Protein AF-A0A7X9HI06-F1 (afdb_monomer)

Nearest PDB structures (foldseek):
  5xjl-assembly1_2  TM=2.102E-01  e=7.308E+00  Homo sapiens

Solvent-accessible surface area (backbone atoms only — not comparable to full-atom values): 8426 Å² total; per-residue (Å²): 136,56,72,66,42,50,54,53,11,58,72,42,32,64,59,6,48,62,51,50,56,75,47,57,60,83,94,69,34,88,82,66,51,72,69,48,65,73,42,43,83,64,28,30,48,60,46,99,87,66,49,68,38,74,58,34,26,56,42,22,35,50,49,38,59,61,43,32,81,79,33,83,86,42,37,71,66,22,38,48,38,13,17,16,27,79,40,46,92,44,73,71,18,44,51,43,32,52,51,52,61,66,66,44,71,68,56,57,60,54,66,68,70,49,74,89,68,91,48,70,95,54,38,84,63,71,66,73,87,77,64,75,68,79,77,59,79,69,94,78,79,82,126

pLDDT: mean 87.86, std 14.73, range [45.25, 98.62]

Sequence (143 aa):
MTREEIYLAALLHDIGKFWQRADDAYDKSKNLSKNTLNIIDYIAPKTQKGYPTHQHVIWTYELLDRLSKKNEFINKNVIELASYHHRPISKDGAIIQMADWWARGLESIYEETEEKNDYGTERYKKIPLGNVFSLIQPENSAV

Radius of gyration: 17.49 Å; Cα contacts (8 Å, |Δi|>4): 138; chains: 1; bounding box: 39×33×56 Å

Foldseek 3Di:
DDPLLLVLLLVLLQVLLVVCLVADDPVPGPLADPVLVVCQPPQFDADPVGHGDPCSLSSSLRVLVVCVVPDVSSDPSSSLLSSNLVPHPDPSSVVSVVVVVVVCPVVVVVVVPDDPDPCDPSVSNPDDDDDPCVPDDDPPPDD

Secondary structure (DSSP, 8-state):
--HHHHHHHHHHTTTHHHHHHHS--TTT-SSS-HHHHHHHHHHS-B-TTSPBSSTHHHHHHHHHHHHHTT-TTS-HHHHHHHHTTTS-SSHHHHHHHHHHHHHGGGHHHHHHHS-----GGGHHHH-PPP-GGGG---TT---

Mean predicted aligned error: 6.26 Å

Structure (mmCIF, N/CA/C/O backbone):
data_AF-A0A7X9HI06-F1
#
_entry.id   AF-A0A7X9HI06-F1
#
loop_
_atom_site.group_PDB
_atom_site.id
_atom_site.type_symbol
_atom_site.label_atom_id
_atom_site.label_alt_id
_atom_site.label_comp_id
_atom_site.label_asym_id
_atom_site.label_entity_id
_atom_site.label_seq_id
_atom_site.pdbx_PDB_ins_code
_atom_site.Cartn_x
_atom_site.Cartn_y
_atom_site.Cartn_z
_atom_site.occupancy
_atom_site.B_iso_or_equiv
_atom_site.auth_seq_id
_atom_site.auth_comp_id
_atom_site.auth_asym_id
_atom_site.auth_atom_id
_atom_site.pdbx_PDB_model_num
ATOM 1 N N . MET A 1 1 ? -13.791 -10.952 8.074 1.00 85.62 1 MET A N 1
ATOM 2 C CA . MET A 1 1 ? -13.444 -10.438 6.745 1.00 85.62 1 MET A CA 1
ATOM 3 C C . MET A 1 1 ? -14.413 -11.049 5.749 1.00 85.62 1 MET A C 1
ATOM 5 O O . MET A 1 1 ? -14.688 -12.241 5.868 1.00 85.62 1 MET A O 1
ATOM 9 N N . THR A 1 2 ? -15.013 -10.255 4.870 1.00 96.19 2 THR A N 1
ATOM 10 C CA . THR A 1 2 ? -15.938 -10.733 3.835 1.00 96.19 2 THR A CA 1
ATOM 11 C C . THR A 1 2 ? -15.211 -10.907 2.507 1.00 96.19 2 THR A C 1
ATOM 13 O O . THR A 1 2 ? -14.111 -10.398 2.296 1.00 96.19 2 THR A O 1
ATOM 16 N N . ARG A 1 3 ? -15.839 -11.625 1.579 1.00 97.19 3 ARG A N 1
ATOM 17 C CA . ARG A 1 3 ? -15.298 -11.816 0.233 1.00 97.19 3 ARG A CA 1
ATOM 18 C C . ARG A 1 3 ? -15.225 -10.492 -0.534 1.00 97.19 3 ARG A C 1
ATOM 20 O O . ARG A 1 3 ? -14.269 -10.252 -1.260 1.00 97.19 3 ARG A O 1
ATOM 27 N N . GLU A 1 4 ? -16.208 -9.623 -0.334 1.00 98.00 4 GLU A N 1
ATOM 28 C CA . GLU A 1 4 ? -16.293 -8.297 -0.941 1.00 98.00 4 GLU A CA 1
ATOM 29 C C . GLU A 1 4 ? -15.163 -7.378 -0.445 1.00 98.00 4 GLU A C 1
ATOM 31 O O . GLU A 1 4 ? -14.585 -6.642 -1.243 1.00 98.00 4 GLU A O 1
ATOM 36 N N . GLU A 1 5 ? -14.778 -7.476 0.834 1.00 98.25 5 GLU A N 1
ATOM 37 C CA . GLU A 1 5 ? -13.605 -6.771 1.373 1.00 98.25 5 GLU A CA 1
ATOM 38 C C . GLU A 1 5 ? -12.307 -7.247 0.711 1.00 98.25 5 GLU A C 1
ATOM 40 O O . GLU A 1 5 ? -11.468 -6.421 0.355 1.00 98.25 5 GLU A O 1
ATOM 45 N N . ILE A 1 6 ? -12.156 -8.560 0.492 1.00 98.19 6 ILE A N 1
ATOM 46 C CA . ILE A 1 6 ? -10.988 -9.129 -0.200 1.00 98.19 6 ILE A CA 1
ATOM 47 C C . ILE A 1 6 ? -10.920 -8.622 -1.641 1.00 98.19 6 ILE A C 1
ATOM 49 O O . ILE A 1 6 ? -9.856 -8.202 -2.087 1.00 98.19 6 ILE A O 1
ATOM 53 N N . TYR A 1 7 ? -12.042 -8.615 -2.364 1.00 98.25 7 TYR A N 1
ATOM 54 C CA . TYR A 1 7 ? -12.092 -8.128 -3.745 1.00 98.25 7 TYR A CA 1
ATOM 55 C C . TYR A 1 7 ? -11.728 -6.653 -3.849 1.00 98.25 7 TYR A C 1
ATOM 57 O O . TYR A 1 7 ? -10.923 -6.271 -4.699 1.00 98.25 7 TYR A O 1
ATOM 65 N N . LEU A 1 8 ? -12.293 -5.830 -2.968 1.00 98.56 8 LEU A N 1
ATOM 66 C CA . LEU A 1 8 ? -12.019 -4.403 -2.964 1.00 98.56 8 LEU A CA 1
ATOM 67 C C . LEU A 1 8 ? -10.564 -4.115 -2.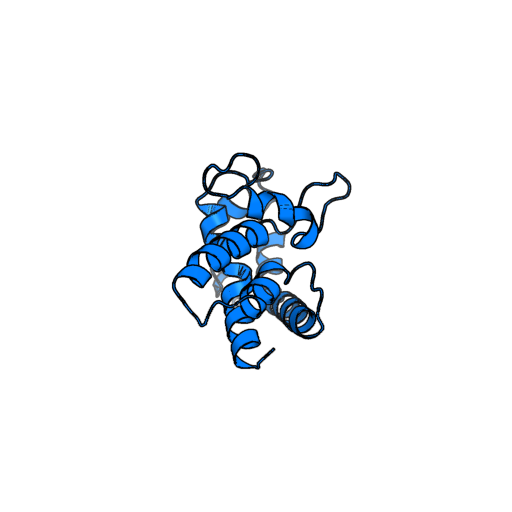583 1.00 98.56 8 LEU A C 1
ATOM 69 O O . LEU A 1 8 ? -9.911 -3.303 -3.233 1.00 98.56 8 LEU A O 1
ATOM 73 N N . ALA A 1 9 ? -10.029 -4.808 -1.578 1.00 98.44 9 ALA A N 1
ATOM 74 C CA . ALA A 1 9 ? -8.636 -4.654 -1.186 1.00 98.44 9 ALA A CA 1
ATOM 75 C C . ALA A 1 9 ? -7.667 -5.131 -2.275 1.00 98.44 9 ALA A C 1
ATOM 77 O O . ALA A 1 9 ? -6.695 -4.439 -2.562 1.00 98.44 9 ALA A O 1
ATOM 78 N N . ALA A 1 10 ? -7.950 -6.265 -2.922 1.00 98.19 10 ALA A N 1
ATOM 79 C CA . ALA A 1 10 ? -7.152 -6.771 -4.034 1.00 98.19 10 ALA 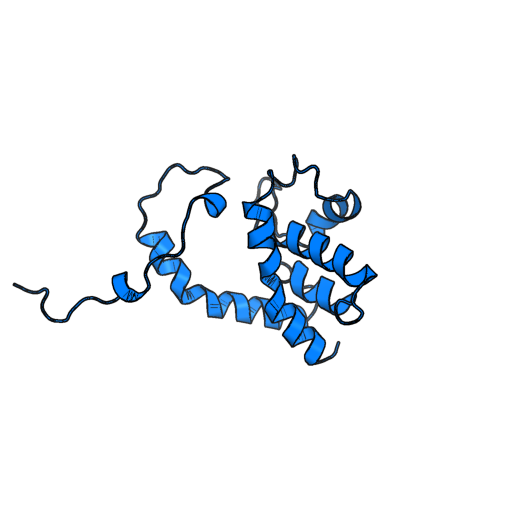A CA 1
ATOM 80 C C . ALA A 1 10 ? -7.160 -5.804 -5.224 1.00 98.19 10 ALA A C 1
ATOM 82 O O . ALA A 1 10 ? -6.126 -5.596 -5.848 1.00 98.19 10 ALA A O 1
ATOM 83 N N . LEU A 1 11 ? -8.288 -5.152 -5.514 1.00 98.44 11 LEU A N 1
ATOM 84 C CA . LEU A 1 11 ? -8.351 -4.113 -6.544 1.00 98.44 11 LEU A CA 1
ATOM 85 C C . LEU A 1 11 ? -7.515 -2.874 -6.174 1.00 98.44 11 LEU A C 1
ATOM 87 O O . LEU A 1 11 ? -6.919 -2.247 -7.046 1.00 98.44 11 LEU A O 1
ATOM 91 N N . LEU A 1 12 ? -7.479 -2.511 -4.890 1.00 98.50 12 LEU A N 1
ATOM 92 C CA . LEU A 1 12 ? -6.875 -1.268 -4.403 1.00 98.50 12 LEU A CA 1
ATOM 93 C C . LEU A 1 12 ? -5.442 -1.416 -3.870 1.00 98.50 12 LEU A C 1
ATOM 95 O O . LEU A 1 12 ? -4.845 -0.400 -3.527 1.00 98.50 12 LEU A O 1
ATOM 99 N N . HIS A 1 13 ? -4.874 -2.623 -3.799 1.00 98.12 13 HIS A N 1
ATOM 100 C CA . HIS A 1 13 ? -3.580 -2.879 -3.142 1.00 98.12 13 HIS A CA 1
ATOM 101 C C . HIS A 1 13 ? -2.434 -1.988 -3.660 1.00 98.12 13 HIS A C 1
ATOM 103 O O . HIS A 1 13 ? -1.597 -1.529 -2.884 1.00 98.12 13 HIS A O 1
ATOM 109 N N . ASP A 1 14 ? -2.448 -1.680 -4.958 1.00 97.69 14 ASP A N 1
ATOM 110 C CA . ASP A 1 14 ? -1.420 -0.905 -5.654 1.00 97.69 14 ASP A CA 1
ATOM 111 C C . ASP A 1 14 ? -1.824 0.547 -5.964 1.00 97.69 14 ASP A C 1
ATOM 113 O O . ASP A 1 14 ? -1.071 1.283 -6.609 1.00 97.69 14 ASP A O 1
ATOM 117 N N . ILE A 1 15 ? -2.986 1.012 -5.485 1.00 98.31 15 ILE A N 1
ATOM 118 C CA . ILE A 1 15 ? -3.503 2.358 -5.797 1.00 98.31 15 ILE A CA 1
ATOM 119 C C . ILE A 1 15 ? -2.540 3.477 -5.370 1.00 98.31 15 ILE A C 1
ATOM 121 O O . ILE A 1 15 ? -2.482 4.541 -5.990 1.00 98.31 15 ILE A O 1
ATOM 125 N N . GLY A 1 16 ? -1.724 3.236 -4.340 1.00 97.88 16 GLY A N 1
ATOM 126 C CA . GLY A 1 16 ? -0.709 4.176 -3.881 1.00 97.88 16 GLY A CA 1
ATOM 127 C C . GLY A 1 16 ? 0.404 4.445 -4.894 1.00 97.88 16 GLY A C 1
ATOM 128 O O . GLY A 1 16 ? 1.055 5.480 -4.773 1.00 97.88 16 GLY A O 1
ATOM 129 N N . LYS A 1 17 ? 0.605 3.599 -5.921 1.00 95.56 17 LYS A N 1
ATOM 130 C CA . LYS A 1 17 ? 1.606 3.834 -6.982 1.00 95.56 17 LYS A CA 1
ATOM 131 C C . LYS A 1 17 ? 1.358 5.162 -7.707 1.00 95.56 17 LYS A C 1
ATOM 133 O O . LYS A 1 17 ? 2.309 5.870 -8.031 1.00 95.56 17 LYS A O 1
ATOM 138 N N . PHE A 1 18 ? 0.093 5.537 -7.921 1.00 96.19 18 PHE A N 1
ATOM 139 C CA . PHE A 1 18 ? -0.266 6.808 -8.562 1.00 96.19 18 PHE A CA 1
ATOM 140 C C . PHE A 1 18 ? 0.143 8.008 -7.709 1.00 96.19 18 PHE A C 1
ATOM 142 O O . PHE A 1 18 ? 0.774 8.941 -8.203 1.00 96.19 18 PHE A O 1
ATOM 149 N N . TRP A 1 19 ? -0.182 7.971 -6.416 1.00 97.12 19 TRP A N 1
ATOM 150 C CA . TRP A 1 19 ? 0.137 9.068 -5.510 1.00 97.12 19 TRP A CA 1
ATOM 151 C C . TRP A 1 19 ? 1.642 9.150 -5.243 1.00 97.12 19 TRP A C 1
ATOM 153 O O . TRP A 1 19 ? 2.209 10.231 -5.339 1.00 97.12 19 TRP A O 1
ATOM 163 N N . GLN A 1 20 ? 2.317 8.017 -5.047 1.00 95.44 20 GLN A N 1
ATOM 164 C CA . GLN A 1 20 ? 3.773 7.962 -4.922 1.00 95.44 20 GLN A CA 1
ATOM 165 C C . GLN A 1 20 ? 4.476 8.646 -6.108 1.00 95.44 20 GLN A C 1
ATOM 167 O O . GLN A 1 20 ? 5.453 9.369 -5.925 1.00 95.44 20 GLN A O 1
ATOM 172 N N . ARG A 1 21 ? 3.988 8.435 -7.339 1.00 94.06 21 ARG A N 1
ATOM 173 C CA . ARG A 1 21 ? 4.551 9.081 -8.536 1.00 94.06 21 ARG A CA 1
ATOM 174 C C . ARG A 1 21 ? 4.344 10.598 -8.552 1.00 94.06 21 ARG A C 1
ATOM 176 O O . ARG A 1 21 ? 5.194 11.301 -9.090 1.00 94.06 21 ARG A O 1
ATOM 183 N N . ALA A 1 22 ? 3.248 11.084 -7.974 1.00 94.69 22 ALA A N 1
ATOM 184 C CA . ALA A 1 22 ? 2.875 12.498 -7.943 1.00 94.69 22 ALA A CA 1
ATOM 185 C C . ALA A 1 22 ? 3.403 13.269 -6.717 1.00 94.69 22 ALA A C 1
ATOM 187 O O . ALA A 1 22 ? 3.250 14.488 -6.661 1.00 94.69 22 ALA A O 1
ATOM 188 N N . ASP A 1 23 ? 3.983 12.580 -5.736 1.00 95.06 23 ASP A N 1
ATOM 189 C CA . ASP A 1 23 ? 4.422 13.152 -4.462 1.00 95.06 23 ASP A CA 1
ATOM 190 C C . ASP A 1 23 ? 5.951 13.140 -4.321 1.00 95.06 23 ASP A C 1
ATOM 192 O O . ASP A 1 23 ? 6.673 12.500 -5.092 1.00 95.06 23 ASP A O 1
ATOM 196 N N . ASP A 1 24 ? 6.461 13.841 -3.312 1.00 94.06 24 ASP A N 1
ATOM 197 C CA . ASP A 1 24 ? 7.859 13.722 -2.896 1.00 94.06 24 ASP A CA 1
ATOM 198 C C . ASP A 1 24 ? 8.131 12.354 -2.243 1.00 94.06 24 ASP A C 1
ATOM 200 O O . ASP A 1 24 ? 7.213 11.598 -1.923 1.00 94.06 24 ASP A O 1
ATOM 204 N N . ALA A 1 25 ? 9.409 12.023 -2.023 1.00 91.69 25 ALA A N 1
ATOM 205 C CA . ALA A 1 25 ? 9.786 10.845 -1.238 1.00 91.69 25 ALA A CA 1
ATOM 206 C C . ALA A 1 25 ? 9.090 10.853 0.140 1.00 91.69 25 ALA A C 1
ATOM 208 O O . ALA A 1 25 ? 8.846 11.919 0.705 1.00 91.69 25 ALA A O 1
ATOM 209 N N . TYR A 1 26 ? 8.771 9.675 0.690 1.00 92.81 26 TYR A N 1
ATOM 210 C CA . TYR A 1 26 ? 7.904 9.560 1.876 1.00 92.81 26 TYR A CA 1
ATOM 211 C C . TYR A 1 26 ? 8.405 10.365 3.091 1.00 92.81 26 TYR A C 1
ATOM 213 O O . TYR A 1 26 ? 7.605 10.858 3.879 1.00 92.81 26 TYR A O 1
ATOM 221 N N . ASP A 1 27 ? 9.723 10.510 3.237 1.00 92.06 27 ASP A N 1
ATOM 222 C CA . ASP A 1 27 ? 10.400 11.237 4.314 1.00 92.06 27 ASP A CA 1
ATOM 223 C C . ASP A 1 27 ? 10.369 12.764 4.134 1.00 92.06 27 ASP A C 1
ATOM 225 O O . ASP A 1 27 ? 10.606 13.513 5.082 1.00 92.06 27 ASP A O 1
ATOM 229 N N . LYS A 1 28 ? 10.062 13.229 2.921 1.00 94.06 28 LYS A N 1
ATOM 230 C CA . LYS A 1 28 ? 9.957 14.645 2.541 1.00 94.06 28 LYS A CA 1
ATOM 231 C C . LYS A 1 28 ? 8.530 15.066 2.203 1.00 94.06 28 LYS A C 1
ATOM 233 O O . LYS A 1 28 ? 8.264 16.264 2.099 1.00 94.06 28 LYS A O 1
ATOM 238 N N . SER A 1 29 ? 7.625 14.105 2.035 1.00 95.31 29 SER A N 1
ATOM 239 C CA . SER A 1 29 ? 6.232 14.360 1.697 1.00 95.31 29 SER A CA 1
ATOM 240 C C . SER A 1 29 ? 5.563 15.233 2.755 1.00 95.31 29 SER A C 1
ATOM 242 O O . SER A 1 29 ? 5.563 14.936 3.950 1.00 95.31 29 SER A O 1
ATOM 244 N N . LYS A 1 30 ? 4.924 16.307 2.289 1.00 96.19 30 LYS A N 1
ATOM 245 C CA . LYS A 1 30 ? 4.032 17.151 3.102 1.00 96.19 30 LYS A CA 1
ATOM 246 C C . LYS A 1 30 ? 2.598 16.621 3.123 1.00 96.19 30 LYS A C 1
ATOM 248 O O . LYS A 1 30 ? 1.749 17.165 3.825 1.00 96.19 30 LYS A O 1
ATOM 253 N N . ASN A 1 31 ? 2.329 15.595 2.321 1.00 96.56 31 ASN A N 1
ATOM 254 C CA . ASN A 1 31 ? 1.003 15.052 2.088 1.00 96.56 31 ASN A CA 1
ATOM 255 C C . ASN A 1 31 ? 0.704 13.829 2.962 1.00 96.56 31 ASN A C 1
ATOM 257 O O . ASN A 1 31 ? -0.468 13.490 3.103 1.00 96.56 31 ASN A O 1
ATOM 261 N N . LEU A 1 32 ? 1.714 13.190 3.558 1.00 97.75 32 LEU A N 1
ATOM 262 C CA . LEU A 1 32 ? 1.548 12.051 4.462 1.00 97.75 32 LEU A CA 1
ATOM 263 C C . LEU A 1 32 ? 1.312 12.506 5.907 1.00 97.75 32 LEU A C 1
ATOM 265 O O . LEU A 1 32 ? 1.991 13.392 6.428 1.00 97.75 32 LEU A O 1
ATOM 269 N N . SER A 1 33 ? 0.343 11.886 6.580 1.00 97.62 33 SER A N 1
ATOM 270 C CA . SER A 1 33 ? 0.062 12.173 7.985 1.00 97.62 33 SER A CA 1
ATOM 271 C C . SER A 1 33 ? 1.095 11.527 8.914 1.00 97.62 33 SER A C 1
ATOM 273 O O . SER A 1 33 ? 1.695 10.498 8.600 1.00 97.62 33 SER A O 1
ATOM 275 N N . LYS A 1 34 ? 1.246 12.079 10.128 1.00 96.50 34 LYS A N 1
ATOM 276 C CA . LYS A 1 34 ? 2.089 11.471 11.177 1.00 96.50 34 LYS A CA 1
ATOM 277 C C . LYS A 1 34 ? 1.679 10.030 11.490 1.00 96.50 34 LYS A C 1
ATOM 279 O O . LYS A 1 34 ? 2.539 9.199 11.754 1.00 96.50 34 LYS A O 1
ATOM 284 N N . ASN A 1 35 ? 0.379 9.736 11.441 1.00 95.19 35 ASN A N 1
ATOM 285 C CA . ASN A 1 35 ? -0.134 8.390 11.683 1.00 95.19 35 ASN A CA 1
ATOM 286 C C . ASN A 1 35 ? 0.396 7.407 10.639 1.00 95.19 35 ASN A C 1
ATOM 288 O O . ASN A 1 35 ? 0.891 6.349 11.010 1.00 95.19 35 ASN A O 1
ATOM 292 N N . THR A 1 36 ? 0.370 7.786 9.361 1.00 97.38 36 THR A N 1
ATOM 293 C CA . THR A 1 36 ? 0.927 6.967 8.281 1.00 97.38 36 THR A CA 1
ATOM 294 C C . THR A 1 36 ? 2.427 6.752 8.448 1.00 97.38 36 THR A C 1
ATOM 296 O O . THR A 1 36 ? 2.901 5.624 8.339 1.00 97.38 36 THR A O 1
ATOM 299 N N . LEU A 1 37 ? 3.182 7.802 8.788 1.00 96.56 37 LEU A N 1
ATOM 300 C CA . LEU A 1 37 ? 4.627 7.681 9.009 1.00 96.56 37 LEU A CA 1
ATOM 301 C C . LEU A 1 37 ? 4.967 6.723 10.164 1.00 96.56 37 LEU A C 1
ATOM 303 O O . LEU A 1 37 ? 5.928 5.962 10.070 1.00 96.56 37 LEU A O 1
ATOM 307 N N . ASN A 1 38 ? 4.153 6.705 11.221 1.00 96.50 38 ASN A N 1
ATOM 308 C CA . ASN A 1 38 ? 4.362 5.843 12.387 1.00 96.50 38 ASN A CA 1
ATOM 309 C C . ASN A 1 38 ? 4.127 4.350 12.111 1.00 96.50 38 ASN A C 1
ATOM 311 O O . ASN A 1 38 ? 4.560 3.518 12.908 1.00 96.50 38 ASN A O 1
ATOM 315 N N . ILE A 1 39 ? 3.437 3.998 11.021 1.00 95.94 39 ILE A N 1
ATOM 316 C CA . ILE A 1 39 ? 3.093 2.603 10.725 1.00 95.94 39 ILE A CA 1
ATOM 317 C C . ILE A 1 39 ? 3.913 1.973 9.592 1.00 95.94 39 ILE A C 1
ATOM 319 O O . ILE A 1 39 ? 3.741 0.785 9.326 1.00 95.94 39 ILE A O 1
ATOM 323 N N . ILE A 1 40 ? 4.804 2.732 8.938 1.00 96.38 40 ILE A N 1
ATOM 324 C CA . ILE A 1 40 ? 5.621 2.272 7.793 1.00 96.38 40 ILE A CA 1
ATOM 325 C C . ILE A 1 40 ? 6.285 0.924 8.097 1.00 96.38 40 ILE A C 1
ATOM 327 O O . ILE A 1 40 ? 6.244 0.002 7.284 1.00 96.38 40 ILE A O 1
ATOM 331 N N . ASP A 1 41 ? 6.825 0.786 9.306 1.00 94.69 41 ASP A N 1
ATOM 332 C CA . ASP A 1 41 ? 7.535 -0.402 9.780 1.00 94.69 41 ASP A CA 1
ATOM 333 C C . ASP A 1 41 ? 6.678 -1.668 9.861 1.00 94.69 41 ASP A C 1
ATOM 335 O O . ASP A 1 41 ? 7.226 -2.770 9.943 1.00 94.69 41 ASP A O 1
ATOM 339 N N . TYR A 1 42 ? 5.355 -1.525 9.843 1.00 95.12 42 TYR A N 1
ATOM 340 C CA . TYR A 1 42 ? 4.399 -2.626 9.883 1.00 95.12 42 TYR A CA 1
ATOM 341 C C . TYR A 1 42 ? 3.881 -2.995 8.493 1.00 95.12 42 TYR A C 1
ATOM 343 O O . TYR A 1 42 ? 3.599 -4.167 8.265 1.00 95.12 42 TYR A O 1
ATOM 351 N N . ILE A 1 43 ? 3.788 -2.028 7.575 1.00 96.19 43 ILE A N 1
ATOM 352 C CA . ILE A 1 43 ? 3.202 -2.222 6.237 1.00 96.19 43 ILE A CA 1
ATOM 353 C C . ILE A 1 43 ? 4.234 -2.520 5.150 1.00 96.19 43 ILE A C 1
ATOM 355 O O . ILE A 1 43 ? 3.928 -3.222 4.191 1.00 96.19 43 ILE A O 1
ATOM 359 N N . ALA A 1 44 ? 5.461 -2.016 5.295 1.00 95.00 44 ALA A N 1
ATOM 360 C CA . ALA A 1 44 ? 6.499 -2.124 4.279 1.00 95.00 44 ALA A CA 1
ATOM 361 C C . ALA A 1 44 ? 7.642 -3.046 4.747 1.00 95.00 44 ALA A C 1
ATOM 363 O O . ALA A 1 44 ? 8.182 -2.860 5.846 1.00 95.00 44 ALA A O 1
ATOM 364 N N . PRO A 1 45 ? 8.079 -4.024 3.931 1.00 93.88 45 PRO A N 1
ATOM 365 C CA . PRO A 1 45 ? 9.332 -4.734 4.170 1.00 93.88 45 PRO A CA 1
ATOM 366 C C . PRO A 1 45 ? 10.517 -3.770 4.085 1.00 93.88 45 PRO A C 1
ATOM 368 O O . PRO A 1 45 ? 10.470 -2.787 3.344 1.00 93.88 45 PRO A O 1
ATOM 371 N N . LYS A 1 46 ? 11.610 -4.056 4.794 1.00 92.56 46 LYS A N 1
ATOM 372 C CA . LYS A 1 46 ? 12.794 -3.189 4.832 1.00 92.56 46 LYS A CA 1
ATOM 373 C C . LYS A 1 46 ? 13.988 -3.812 4.124 1.00 92.56 46 LYS A C 1
ATOM 375 O O . LYS A 1 46 ? 14.201 -5.019 4.172 1.00 92.56 46 LYS A O 1
ATOM 380 N N . THR A 1 47 ? 14.807 -2.958 3.521 1.00 90.50 47 THR A N 1
ATOM 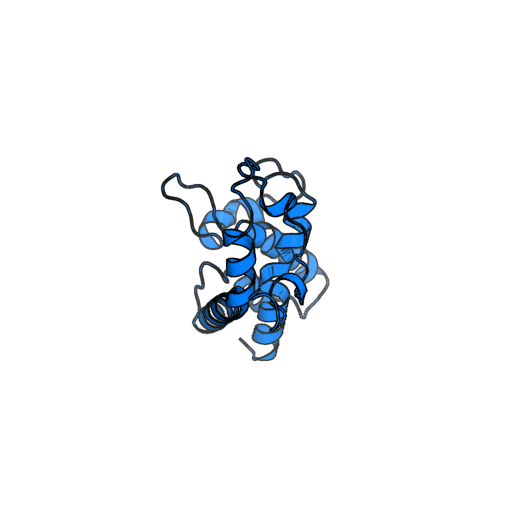381 C CA . THR A 1 47 ? 16.168 -3.308 3.097 1.00 90.50 47 THR A CA 1
ATOM 382 C C . THR A 1 47 ? 17.049 -3.616 4.312 1.00 90.50 47 THR A C 1
ATOM 384 O O . THR A 1 47 ? 16.728 -3.236 5.439 1.00 90.50 47 THR A O 1
ATOM 387 N N . GLN A 1 48 ? 18.226 -4.206 4.086 1.00 86.38 48 GLN A N 1
ATOM 388 C CA . GLN A 1 48 ? 19.230 -4.415 5.142 1.00 86.38 48 GLN A CA 1
ATOM 389 C C . GLN A 1 48 ? 19.676 -3.108 5.824 1.00 86.38 48 GLN A C 1
ATOM 391 O O . GLN A 1 48 ? 20.077 -3.121 6.981 1.00 86.38 48 GLN A O 1
ATOM 396 N N . LYS A 1 49 ? 19.574 -1.971 5.123 1.00 88.25 49 LYS A N 1
ATOM 397 C CA . LYS A 1 49 ? 19.884 -0.633 5.654 1.00 88.25 49 LYS A CA 1
ATOM 398 C C . LYS A 1 49 ? 18.701 0.017 6.388 1.00 88.25 49 LYS A C 1
ATOM 400 O O . LYS A 1 49 ? 18.795 1.170 6.786 1.00 88.25 49 LYS A O 1
ATOM 405 N N . GLY A 1 50 ? 17.579 -0.689 6.538 1.00 88.12 50 GLY A N 1
ATOM 406 C CA . GLY A 1 50 ? 16.397 -0.217 7.262 1.00 88.12 50 GLY A CA 1
ATOM 407 C C . GLY A 1 50 ? 15.416 0.631 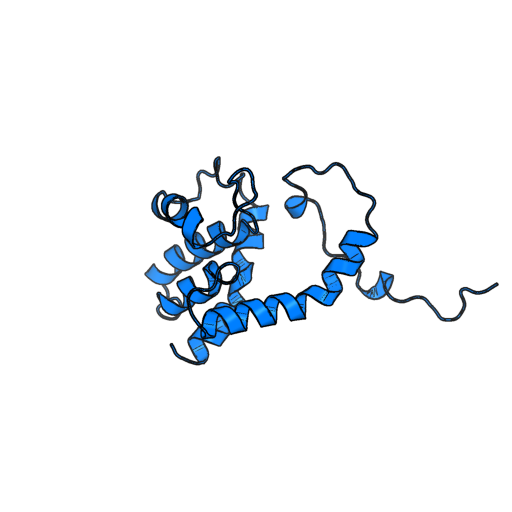6.447 1.00 88.12 50 GLY A C 1
ATOM 408 O O . GLY A 1 50 ? 14.362 0.983 6.971 1.00 88.12 50 GLY A O 1
ATOM 409 N N . TYR A 1 51 ? 15.707 0.930 5.177 1.00 88.69 51 TYR A N 1
ATOM 410 C CA . TYR A 1 51 ? 14.791 1.687 4.316 1.00 88.69 51 TYR A CA 1
ATOM 411 C C . TYR A 1 51 ? 13.596 0.839 3.872 1.00 88.69 51 TYR A C 1
ATOM 413 O O . TYR A 1 51 ? 13.813 -0.321 3.505 1.00 88.69 51 TYR A O 1
ATOM 421 N N . PRO A 1 52 ? 12.371 1.396 3.839 1.00 92.00 52 PRO A N 1
ATOM 422 C CA . PRO A 1 52 ? 11.202 0.686 3.343 1.00 92.00 52 PRO A CA 1
ATOM 423 C C . PRO A 1 52 ? 11.335 0.393 1.844 1.00 92.00 52 PRO A C 1
ATOM 425 O O . PRO A 1 52 ? 11.740 1.244 1.046 1.00 92.00 52 PRO A O 1
ATOM 428 N N . THR A 1 53 ? 10.975 -0.829 1.476 1.00 90.12 53 THR A N 1
ATOM 429 C CA . THR A 1 53 ? 10.772 -1.300 0.100 1.00 90.12 53 THR A CA 1
ATOM 430 C C . THR A 1 53 ? 9.282 -1.274 -0.225 1.00 90.12 53 THR A C 1
ATOM 432 O O . THR A 1 53 ? 8.468 -1.158 0.688 1.00 90.12 53 THR A O 1
ATOM 435 N N . HIS A 1 54 ? 8.922 -1.374 -1.510 1.00 92.31 54 HIS A N 1
ATOM 436 C CA . HIS A 1 54 ? 7.517 -1.367 -1.945 1.00 92.31 54 HIS A CA 1
ATOM 437 C C . HIS A 1 54 ? 6.734 -0.177 -1.367 1.00 92.31 54 HIS A C 1
ATOM 439 O O . HIS A 1 54 ? 5.643 -0.313 -0.824 1.00 92.31 54 HIS A O 1
ATOM 445 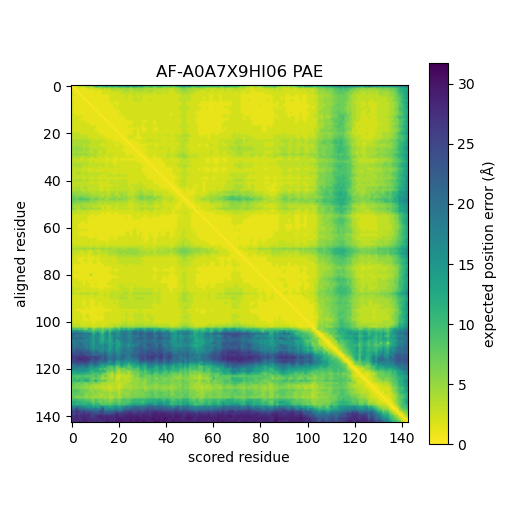N N . GLN A 1 55 ? 7.348 1.009 -1.420 1.00 94.75 55 GLN A N 1
ATOM 446 C CA . GLN A 1 55 ? 6.913 2.173 -0.646 1.00 94.75 55 GLN A CA 1
ATOM 447 C C . GLN A 1 55 ? 5.499 2.652 -1.001 1.00 94.75 55 GLN A C 1
ATOM 449 O O . GLN A 1 55 ? 4.882 3.330 -0.186 1.00 94.75 55 GLN A O 1
ATOM 454 N N . HIS A 1 56 ? 4.949 2.279 -2.163 1.00 96.38 56 HIS A N 1
ATOM 455 C CA . HIS A 1 56 ? 3.581 2.621 -2.570 1.00 96.38 56 HIS A CA 1
ATOM 456 C C . HIS A 1 56 ? 2.517 2.219 -1.538 1.00 96.38 56 HIS A C 1
ATOM 458 O O . HIS A 1 56 ? 1.462 2.851 -1.474 1.00 96.38 56 HIS A O 1
ATOM 464 N N . VAL A 1 57 ? 2.784 1.223 -0.687 1.00 98.12 57 VAL A N 1
ATOM 465 C CA . VAL A 1 57 ? 1.878 0.842 0.410 1.00 98.12 57 VAL A CA 1
ATOM 466 C C . VAL A 1 57 ? 1.637 1.970 1.414 1.00 98.12 57 VAL A C 1
ATOM 468 O O . VAL A 1 57 ? 0.555 2.057 1.988 1.00 98.12 57 VAL A O 1
ATOM 471 N N . ILE A 1 58 ? 2.608 2.873 1.582 1.00 98.06 58 ILE A N 1
ATOM 472 C CA . ILE A 1 58 ? 2.526 4.031 2.481 1.00 98.06 58 ILE A CA 1
ATOM 473 C C . ILE A 1 58 ? 1.424 4.981 1.998 1.00 98.06 58 ILE A C 1
ATOM 475 O O . ILE A 1 58 ? 0.537 5.363 2.761 1.00 98.06 58 ILE A O 1
ATOM 479 N N . TRP A 1 59 ? 1.432 5.306 0.703 1.00 98.50 59 TRP A N 1
ATOM 480 C CA . TRP A 1 59 ? 0.398 6.138 0.087 1.00 98.50 59 TRP A CA 1
ATOM 481 C C . TRP A 1 59 ? -0.939 5.406 -0.049 1.00 98.50 59 TRP A C 1
ATOM 483 O O . TRP A 1 59 ? -1.986 6.040 0.066 1.00 98.50 59 TRP A O 1
ATOM 493 N N . THR A 1 60 ? -0.922 4.084 -0.245 1.00 98.62 60 THR A N 1
ATOM 494 C CA . THR A 1 60 ? -2.142 3.259 -0.225 1.00 98.62 60 THR A CA 1
ATOM 495 C C . THR A 1 60 ? -2.840 3.386 1.125 1.00 98.62 60 THR A C 1
ATOM 497 O O . THR A 1 60 ? -4.025 3.708 1.170 1.00 98.62 60 THR A O 1
ATOM 500 N N . TYR A 1 61 ? -2.104 3.233 2.230 1.00 98.62 61 TYR A N 1
ATOM 501 C CA . TYR A 1 61 ? -2.664 3.402 3.568 1.00 98.62 61 TYR A CA 1
ATOM 502 C C . TYR A 1 61 ? -3.236 4.808 3.784 1.00 98.62 61 TYR A C 1
ATOM 504 O O . TYR A 1 61 ? -4.393 4.937 4.174 1.00 98.62 61 TYR A O 1
ATOM 512 N N . GLU A 1 62 ? -2.461 5.865 3.500 1.00 98.50 62 GLU A N 1
ATOM 513 C CA . GLU A 1 62 ? -2.921 7.248 3.698 1.00 98.50 62 GLU A CA 1
ATOM 514 C C . GLU A 1 62 ? -4.193 7.541 2.891 1.00 98.50 62 GLU A C 1
ATOM 516 O O . GLU A 1 62 ? -5.112 8.195 3.388 1.00 98.50 62 GLU A O 1
ATOM 521 N N . LEU A 1 63 ? -4.268 7.055 1.648 1.00 98.38 63 LEU A N 1
ATOM 522 C CA . LEU A 1 63 ? -5.428 7.280 0.790 1.00 98.38 63 LEU A CA 1
ATOM 523 C C . LEU A 1 63 ? -6.662 6.593 1.362 1.00 98.38 63 LEU A C 1
ATOM 525 O O . LEU A 1 63 ? -7.715 7.220 1.491 1.00 98.38 63 LEU A O 1
ATOM 529 N N . LEU A 1 64 ? -6.534 5.316 1.715 1.00 98.50 64 LEU A N 1
ATOM 530 C CA . LEU A 1 64 ? -7.657 4.536 2.212 1.00 98.50 64 LEU A CA 1
ATOM 531 C C . LEU A 1 64 ? -8.096 5.006 3.607 1.00 98.50 64 LEU A C 1
ATOM 533 O O . LEU A 1 64 ? -9.297 5.103 3.845 1.00 98.50 64 LEU A O 1
ATOM 537 N N . ASP A 1 65 ? -7.177 5.427 4.485 1.00 98.06 65 ASP A N 1
ATOM 538 C CA . ASP A 1 65 ? -7.527 6.066 5.764 1.00 98.06 65 ASP A CA 1
ATOM 539 C C . ASP A 1 65 ? -8.357 7.341 5.546 1.00 98.06 65 ASP A C 1
ATOM 541 O O . ASP A 1 65 ? -9.379 7.556 6.203 1.00 98.06 65 ASP A O 1
ATOM 545 N N . ARG A 1 66 ? -7.984 8.184 4.574 1.00 97.62 66 ARG A N 1
ATOM 546 C CA . ARG A 1 66 ? -8.760 9.387 4.229 1.00 97.62 66 ARG A CA 1
ATOM 547 C C . ARG A 1 66 ? -10.132 9.054 3.659 1.00 97.62 66 ARG A C 1
ATOM 549 O O . ARG A 1 66 ? -11.104 9.720 4.018 1.00 97.62 66 ARG A O 1
ATOM 556 N N . LEU A 1 67 ? -10.214 8.059 2.779 1.00 97.56 67 LEU A N 1
ATOM 557 C CA . LEU A 1 67 ? -11.469 7.645 2.154 1.00 97.56 67 LEU A CA 1
ATOM 558 C C . LEU A 1 67 ? -12.410 6.959 3.146 1.00 97.56 67 LEU A C 1
ATOM 560 O O . LEU A 1 67 ? -13.614 7.186 3.061 1.00 97.56 67 LEU A O 1
ATOM 564 N N . SER A 1 68 ? -11.887 6.223 4.129 1.00 97.69 68 SER A N 1
ATOM 565 C CA . SER A 1 68 ? -12.689 5.544 5.160 1.00 97.69 68 SER A CA 1
ATOM 566 C C . SER A 1 68 ? -13.598 6.488 5.947 1.00 97.69 68 SER A C 1
ATOM 568 O O . SER A 1 68 ? -14.700 6.129 6.347 1.00 97.69 68 SER A O 1
ATOM 570 N N . LYS A 1 69 ? -13.182 7.753 6.093 1.00 96.38 69 LYS A N 1
ATOM 571 C CA . LYS A 1 69 ? -13.948 8.811 6.774 1.00 96.38 69 LYS A CA 1
ATOM 572 C C . LYS A 1 69 ? -15.207 9.227 6.010 1.00 96.38 69 LYS A C 1
ATOM 574 O O . LYS A 1 69 ? -16.043 9.931 6.565 1.00 96.38 69 LYS A O 1
ATOM 579 N N . LYS A 1 70 ? -15.309 8.867 4.728 1.00 96.06 70 LYS A N 1
ATOM 580 C CA . LYS A 1 70 ? -16.388 9.280 3.817 1.00 96.06 70 LYS A CA 1
ATOM 581 C C . LYS A 1 70 ? -17.043 8.113 3.078 1.00 96.06 70 LYS A C 1
ATOM 583 O O . LYS A 1 70 ? -18.044 8.330 2.407 1.00 96.06 70 LYS A O 1
ATOM 588 N N . ASN A 1 71 ? -16.471 6.915 3.150 1.00 95.12 71 ASN A N 1
ATOM 589 C CA . ASN A 1 71 ? -16.911 5.755 2.395 1.00 95.12 71 ASN A CA 1
ATOM 590 C C . ASN A 1 71 ? -16.884 4.512 3.291 1.00 95.12 71 ASN A C 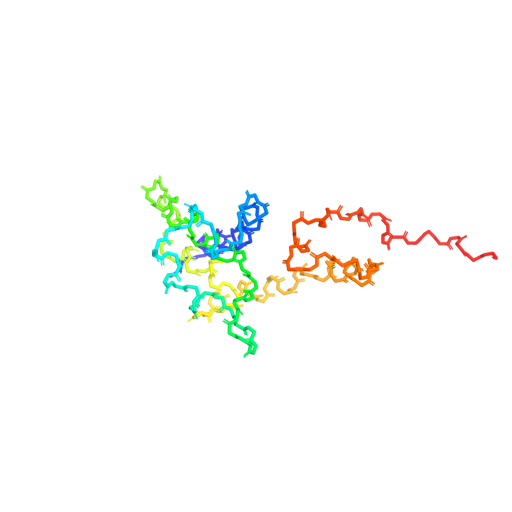1
ATOM 592 O O . ASN A 1 71 ? -15.814 4.027 3.652 1.00 95.12 71 ASN A O 1
ATOM 596 N N . GLU A 1 72 ? -18.068 3.991 3.606 1.00 94.69 72 GLU A N 1
ATOM 597 C CA . GLU A 1 72 ? -18.249 2.828 4.481 1.00 94.69 72 GLU A CA 1
ATOM 598 C C . GLU A 1 72 ? -17.678 1.523 3.906 1.00 94.69 72 GLU A C 1
ATOM 600 O O . GLU A 1 72 ? -17.325 0.622 4.667 1.00 94.69 72 GLU A O 1
ATOM 605 N N . PHE A 1 73 ? -17.520 1.428 2.579 1.00 95.88 73 PHE A N 1
ATOM 606 C CA . PHE A 1 73 ? -16.888 0.273 1.939 1.00 95.88 73 PHE A CA 1
ATOM 607 C C . PHE A 1 73 ? -15.383 0.215 2.221 1.00 95.88 73 PHE A C 1
ATOM 609 O O . PHE A 1 73 ? -14.792 -0.862 2.180 1.00 95.88 73 PHE A O 1
ATOM 616 N N . ILE A 1 74 ? -14.752 1.351 2.538 1.00 97.94 74 ILE A N 1
ATOM 617 C CA . ILE A 1 74 ? -13.342 1.414 2.931 1.00 97.94 74 ILE A CA 1
ATOM 618 C C . ILE A 1 74 ? -13.259 1.321 4.451 1.00 97.94 74 ILE A C 1
ATOM 620 O O . ILE A 1 74 ? -13.092 2.311 5.157 1.00 97.94 74 ILE A O 1
ATOM 624 N N . ASN A 1 75 ? -13.404 0.107 4.967 1.00 97.50 75 ASN A N 1
ATOM 625 C CA . ASN A 1 75 ? -13.270 -0.163 6.392 1.00 97.50 75 ASN A CA 1
ATOM 626 C C . ASN A 1 75 ? -11.845 -0.629 6.753 1.00 97.50 75 ASN A C 1
ATOM 628 O O . ASN A 1 75 ? -10.972 -0.775 5.894 1.00 97.50 75 ASN A O 1
ATOM 632 N N . LYS A 1 76 ? -11.609 -0.895 8.044 1.00 97.25 76 LYS A N 1
ATOM 633 C CA . LYS A 1 76 ? -10.303 -1.339 8.556 1.00 97.25 76 LYS A CA 1
ATOM 634 C C . LYS A 1 76 ? -9.766 -2.588 7.846 1.00 97.25 76 LYS A C 1
ATOM 636 O O . LYS A 1 76 ? -8.566 -2.656 7.605 1.00 97.25 76 LYS A O 1
ATOM 641 N N . ASN A 1 77 ? -10.626 -3.549 7.506 1.00 97.81 77 ASN A N 1
ATOM 642 C CA . ASN A 1 77 ? -10.204 -4.784 6.843 1.00 97.81 77 ASN A CA 1
ATOM 643 C C . ASN A 1 77 ? -9.673 -4.489 5.438 1.00 97.81 77 ASN A C 1
ATOM 645 O O . ASN A 1 77 ? -8.627 -5.007 5.064 1.00 97.81 77 ASN A O 1
ATOM 649 N N . VAL A 1 78 ? -10.360 -3.622 4.686 1.00 98.50 78 VAL A N 1
ATOM 650 C CA . VAL A 1 78 ? -9.931 -3.214 3.339 1.00 98.50 78 VAL A CA 1
ATOM 651 C C . VAL A 1 78 ? -8.608 -2.458 3.392 1.00 98.50 78 VAL A C 1
ATOM 653 O O . VAL A 1 78 ? -7.712 -2.756 2.606 1.00 98.50 78 VAL A O 1
ATOM 656 N N . ILE A 1 79 ? -8.465 -1.520 4.337 1.00 98.38 79 ILE A N 1
ATOM 657 C CA . ILE A 1 79 ? -7.212 -0.780 4.542 1.00 98.38 79 ILE A CA 1
ATOM 658 C C . ILE A 1 79 ? -6.073 -1.754 4.844 1.00 98.38 79 ILE A C 1
ATOM 660 O O . ILE A 1 79 ? -5.047 -1.706 4.175 1.00 98.38 79 ILE A O 1
ATOM 664 N N . GLU A 1 80 ? -6.265 -2.651 5.815 1.00 98.19 80 GLU A N 1
ATOM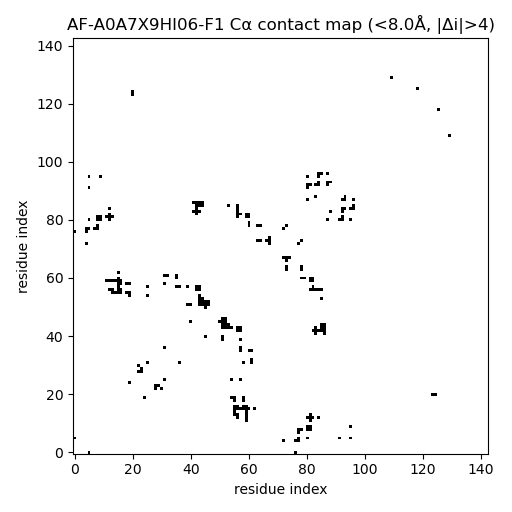 665 C CA . GLU A 1 80 ? -5.249 -3.617 6.235 1.00 98.19 80 GLU A CA 1
ATOM 666 C C . GLU A 1 80 ? -4.836 -4.528 5.076 1.00 98.19 80 GLU A C 1
ATOM 668 O O . GLU A 1 80 ? -3.662 -4.592 4.732 1.00 98.19 80 GLU A O 1
ATOM 673 N N . LEU A 1 81 ? -5.795 -5.179 4.419 1.00 98.31 81 LEU A N 1
ATOM 674 C CA . LEU A 1 81 ? -5.521 -6.073 3.299 1.00 98.31 81 LEU A CA 1
ATOM 675 C C . LEU A 1 81 ? -4.780 -5.379 2.149 1.00 98.31 81 LEU A C 1
ATOM 677 O O . LEU A 1 81 ? -3.836 -5.945 1.599 1.00 98.31 81 LEU A O 1
ATOM 681 N N . ALA A 1 82 ? -5.194 -4.162 1.792 1.00 98.38 82 ALA A N 1
ATOM 682 C CA . ALA A 1 82 ? -4.601 -3.425 0.686 1.00 98.38 82 ALA A CA 1
ATOM 683 C C . ALA A 1 82 ? -3.210 -2.887 1.040 1.00 98.38 82 ALA A C 1
ATOM 685 O O . ALA A 1 82 ? -2.284 -3.034 0.251 1.00 98.38 82 ALA A O 1
ATOM 686 N N . SER A 1 83 ? -3.015 -2.280 2.216 1.00 98.38 83 SER A N 1
ATOM 687 C CA . SER A 1 83 ? -1.728 -1.661 2.560 1.00 98.38 83 SER A CA 1
ATOM 688 C C . SER A 1 83 ? -0.698 -2.648 3.107 1.00 98.38 83 SER A C 1
ATOM 690 O O . SER A 1 83 ? 0.493 -2.382 3.020 1.00 98.38 83 SER A O 1
ATOM 692 N N . TYR A 1 84 ? -1.114 -3.784 3.668 1.00 98.12 84 TYR A N 1
ATOM 693 C CA . TYR A 1 84 ? -0.198 -4.813 4.170 1.00 98.12 84 TYR A CA 1
ATOM 694 C C . TYR A 1 84 ? 0.100 -5.895 3.129 1.00 98.12 84 TYR A C 1
ATOM 696 O O . TYR A 1 84 ? 0.709 -6.900 3.481 1.00 98.12 84 TYR A O 1
ATOM 704 N N . HIS A 1 85 ? -0.290 -5.743 1.858 1.00 96.75 85 HIS A N 1
ATOM 705 C CA . HIS A 1 85 ? -0.131 -6.836 0.894 1.00 96.75 85 HIS A CA 1
ATOM 706 C C . HIS A 1 85 ? 1.329 -7.274 0.700 1.00 96.75 85 HIS A C 1
ATOM 708 O O . HIS A 1 85 ? 1.520 -8.446 0.437 1.00 96.75 85 HIS A O 1
ATOM 714 N N . HIS A 1 86 ? 2.339 -6.411 0.916 1.00 96.56 86 HIS A N 1
ATOM 715 C CA . HIS A 1 86 ? 3.771 -6.792 0.920 1.00 96.56 86 HIS A CA 1
ATOM 716 C C . HIS A 1 86 ? 4.284 -7.376 2.248 1.00 96.56 86 HIS A C 1
ATOM 718 O O . HIS A 1 86 ? 5.413 -7.861 2.334 1.00 96.56 86 HIS A O 1
ATOM 724 N N . ARG A 1 87 ? 3.486 -7.297 3.316 1.00 96.69 87 ARG A N 1
ATOM 725 C CA . ARG A 1 87 ? 3.778 -7.849 4.646 1.00 96.69 87 ARG A CA 1
ATOM 726 C C . ARG A 1 87 ? 2.483 -8.343 5.309 1.00 96.69 87 ARG A C 1
ATOM 728 O O . ARG A 1 87 ? 2.048 -7.780 6.318 1.00 96.69 87 ARG A O 1
ATOM 735 N N . PRO A 1 88 ? 1.840 -9.376 4.741 1.00 96.75 88 PRO A N 1
ATOM 736 C CA . PRO A 1 88 ? 0.518 -9.787 5.180 1.00 96.75 88 PRO A CA 1
ATOM 737 C C . PRO A 1 88 ? 0.560 -10.325 6.613 1.00 96.75 88 PRO A C 1
ATOM 739 O O . PRO A 1 88 ? 1.430 -11.117 6.973 1.00 96.75 88 PRO A O 1
ATOM 742 N N . ILE A 1 89 ? -0.414 -9.914 7.425 1.00 96.12 89 ILE A N 1
ATOM 743 C CA . ILE A 1 89 ? -0.590 -10.385 8.811 1.00 96.12 89 ILE A CA 1
ATOM 744 C C . ILE A 1 89 ? -1.768 -11.359 8.964 1.00 96.12 89 ILE A C 1
ATOM 746 O O . ILE A 1 89 ? -2.044 -11.845 10.059 1.00 96.12 89 ILE A O 1
ATOM 750 N N . SER A 1 90 ? -2.454 -11.667 7.862 1.00 96.50 90 SER A N 1
ATOM 751 C CA . SER A 1 90 ? -3.599 -12.575 7.803 1.00 96.50 90 SER A CA 1
ATOM 752 C C . SER A 1 90 ? -3.496 -13.515 6.599 1.00 96.50 90 SER A C 1
ATOM 754 O O . SER A 1 90 ? -2.782 -13.240 5.631 1.00 96.50 90 SER A O 1
ATOM 756 N N . LYS A 1 91 ? -4.227 -14.637 6.648 1.00 97.25 91 LYS A N 1
ATOM 757 C CA . LYS A 1 91 ? -4.306 -15.585 5.522 1.00 97.25 91 LYS A CA 1
ATOM 758 C C . LYS A 1 91 ? -4.919 -14.935 4.282 1.00 97.25 91 LYS A C 1
ATOM 760 O O . LYS A 1 91 ? -4.416 -15.146 3.186 1.00 97.25 91 LYS A O 1
ATOM 765 N N . ASP A 1 92 ? -5.945 -14.111 4.467 1.00 97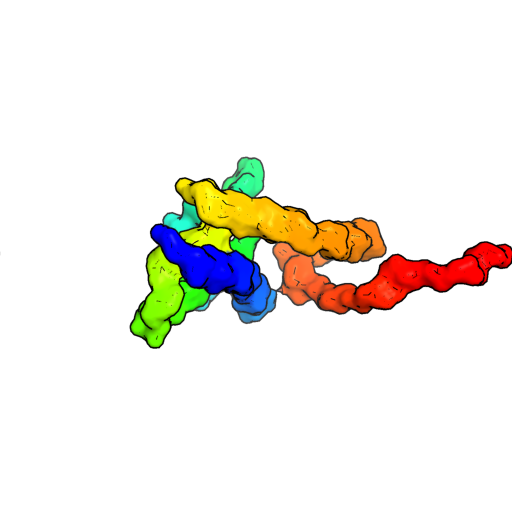.44 92 ASP A N 1
ATOM 766 C CA . ASP A 1 92 ? -6.601 -13.388 3.375 1.00 97.44 92 ASP A CA 1
ATOM 767 C C . ASP A 1 92 ? -5.649 -12.363 2.735 1.00 97.44 92 ASP A C 1
ATOM 769 O O . ASP A 1 92 ? -5.568 -12.269 1.513 1.00 97.44 92 ASP A O 1
ATOM 773 N N . GLY A 1 93 ? -4.833 -11.672 3.540 1.00 97.25 93 GLY A N 1
ATOM 774 C CA . GLY A 1 93 ? -3.768 -10.805 3.027 1.00 97.25 93 GLY A CA 1
ATOM 775 C C . GLY A 1 93 ? -2.706 -11.581 2.245 1.00 97.25 93 GLY A C 1
ATOM 776 O O . GLY A 1 93 ? -2.240 -11.118 1.207 1.00 97.25 93 GLY A O 1
ATOM 777 N N . ALA A 1 94 ? -2.358 -12.792 2.694 1.00 97.94 94 ALA A N 1
ATOM 778 C CA . ALA A 1 94 ? -1.419 -13.652 1.977 1.00 97.94 94 ALA A CA 1
ATOM 779 C C . ALA A 1 94 ? -1.964 -14.110 0.612 1.00 97.94 94 ALA A C 1
ATOM 781 O O . ALA A 1 94 ? -1.188 -14.267 -0.327 1.00 97.94 94 ALA A O 1
ATOM 782 N N . ILE A 1 95 ? -3.285 -14.270 0.465 1.00 97.50 95 ILE A N 1
ATOM 783 C CA . ILE A 1 95 ? -3.912 -14.537 -0.839 1.00 97.50 95 ILE A CA 1
ATOM 784 C C . ILE A 1 95 ? -3.683 -13.360 -1.791 1.00 97.50 95 ILE A C 1
ATOM 786 O O . ILE A 1 95 ? -3.286 -13.578 -2.934 1.00 97.50 95 ILE A O 1
ATOM 790 N N . ILE A 1 96 ? -3.880 -12.124 -1.321 1.00 98.06 96 ILE A N 1
ATOM 791 C CA . ILE A 1 96 ? -3.645 -10.920 -2.133 1.00 98.06 96 ILE A CA 1
ATOM 792 C C . ILE A 1 96 ? -2.168 -10.813 -2.527 1.00 98.06 96 ILE A C 1
ATOM 794 O O . ILE A 1 96 ? -1.875 -10.568 -3.693 1.00 98.06 96 ILE A O 1
ATOM 798 N N . GLN A 1 97 ? -1.239 -11.074 -1.600 1.00 97.25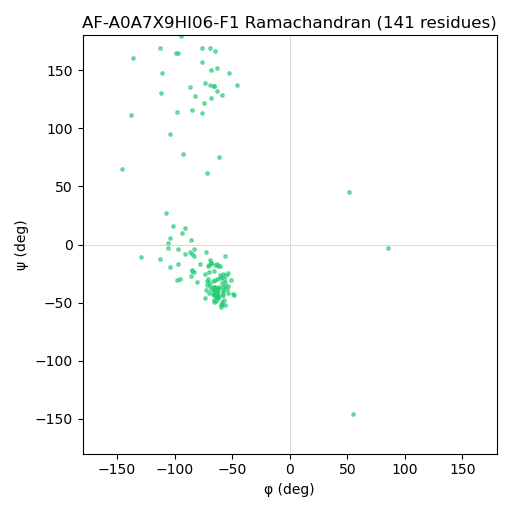 97 GLN A N 1
ATOM 799 C CA . GLN A 1 97 ? 0.197 -11.097 -1.901 1.00 97.25 97 GLN A CA 1
ATOM 800 C C . GLN A 1 97 ? 0.537 -12.101 -3.011 1.00 97.25 97 GLN A C 1
ATOM 802 O O . GLN A 1 97 ? 1.274 -11.769 -3.936 1.00 97.25 97 GLN A O 1
ATOM 807 N N . MET A 1 98 ? 0.023 -13.332 -2.920 1.00 97.00 98 MET A N 1
ATOM 808 C CA . MET A 1 98 ? 0.281 -14.357 -3.936 1.00 97.00 98 MET A CA 1
ATOM 809 C C . MET A 1 98 ? -0.317 -13.967 -5.289 1.00 97.00 98 MET A C 1
ATOM 811 O O . MET A 1 98 ? 0.322 -14.176 -6.317 1.00 97.00 98 MET A O 1
ATOM 815 N N . ALA A 1 99 ? -1.515 -13.375 -5.292 1.00 95.75 99 ALA A N 1
ATOM 816 C CA . ALA A 1 99 ? -2.151 -12.887 -6.509 1.00 95.75 99 ALA A CA 1
ATOM 817 C C . ALA A 1 99 ? -1.343 -11.758 -7.174 1.00 95.75 99 ALA A C 1
ATOM 819 O O . ALA A 1 99 ? -1.165 -11.799 -8.390 1.00 95.75 99 ALA A O 1
ATOM 820 N N . ASP A 1 100 ? -0.806 -10.811 -6.395 1.00 95.00 100 ASP A N 1
ATOM 821 C CA . ASP A 1 100 ? 0.133 -9.787 -6.883 1.00 95.00 100 ASP A CA 1
ATOM 822 C C . ASP A 1 100 ? 1.356 -10.443 -7.541 1.00 95.00 100 ASP A C 1
ATOM 824 O O . ASP A 1 100 ? 1.653 -10.193 -8.708 1.00 95.00 100 ASP A O 1
ATOM 828 N N . TRP A 1 101 ? 2.017 -11.379 -6.852 1.00 93.12 101 TRP A N 1
ATOM 829 C CA . TRP A 1 101 ? 3.186 -12.072 -7.405 1.00 93.12 101 TRP A CA 1
ATOM 830 C C . TRP A 1 101 ? 2.890 -12.807 -8.714 1.00 93.12 101 TRP A C 1
ATOM 832 O O . TRP A 1 101 ? 3.714 -12.779 -9.627 1.00 93.12 101 TRP A O 1
ATOM 842 N N . TRP A 1 102 ? 1.721 -13.436 -8.836 1.00 91.81 102 TRP A N 1
ATOM 843 C CA . TRP A 1 102 ? 1.320 -14.109 -10.072 1.00 91.81 102 TRP A CA 1
ATOM 844 C C . TRP A 1 102 ? 0.983 -13.138 -11.206 1.00 91.81 102 TRP A C 1
ATOM 846 O O . TRP A 1 102 ? 1.213 -13.467 -12.369 1.00 91.81 102 TRP A O 1
ATOM 856 N N . ALA A 1 103 ? 0.494 -11.936 -10.895 1.00 89.00 103 ALA A N 1
ATOM 857 C CA . ALA A 1 103 ? 0.200 -10.912 -11.895 1.00 89.00 103 ALA A CA 1
ATOM 858 C C . ALA A 1 103 ? 1.468 -10.257 -12.483 1.00 89.00 103 ALA A C 1
ATOM 860 O O . ALA A 1 103 ? 1.449 -9.790 -13.622 1.00 89.00 103 ALA A O 1
ATOM 861 N N . ARG A 1 104 ? 2.589 -10.260 -11.747 1.00 73.00 104 ARG A N 1
ATOM 862 C CA . ARG A 1 104 ? 3.840 -9.562 -12.111 1.00 73.00 104 ARG A CA 1
ATOM 863 C C . ARG A 1 104 ? 4.657 -10.185 -13.251 1.00 73.00 104 ARG A C 1
ATOM 865 O O . ARG A 1 104 ? 5.624 -9.570 -13.698 1.00 73.00 104 ARG A O 1
ATOM 872 N N . GLY A 1 105 ? 4.288 -11.364 -13.759 1.00 65.12 105 GLY A N 1
ATOM 873 C CA . GLY A 1 105 ? 5.073 -12.091 -14.772 1.00 65.12 105 GLY A CA 1
ATOM 874 C C . GLY A 1 105 ? 5.384 -11.307 -16.060 1.00 65.12 105 GLY A C 1
ATOM 875 O O . GLY A 1 105 ? 6.401 -11.563 -16.695 1.00 65.12 105 GLY A O 1
ATOM 876 N N . LEU A 1 106 ? 4.557 -10.320 -16.426 1.00 59.31 106 LEU A N 1
ATOM 877 C CA . LEU A 1 106 ? 4.760 -9.476 -17.614 1.00 59.31 106 LEU A CA 1
ATOM 878 C C . LEU A 1 106 ? 5.673 -8.257 -17.369 1.00 59.31 106 LEU A C 1
ATOM 880 O O . LEU A 1 106 ? 6.326 -7.805 -18.306 1.00 59.31 106 LEU A O 1
ATOM 884 N N . GLU A 1 107 ? 5.753 -7.728 -16.142 1.00 58.81 107 GLU A N 1
ATOM 885 C CA . GLU A 1 107 ? 6.586 -6.549 -15.823 1.00 58.81 107 GLU A CA 1
ATOM 886 C C . GLU A 1 107 ? 8.087 -6.884 -15.833 1.00 58.81 107 GLU A C 1
ATOM 888 O O . GLU A 1 107 ? 8.893 -6.077 -16.296 1.00 58.81 107 GLU A O 1
ATOM 893 N N . SER A 1 108 ? 8.463 -8.097 -15.403 1.00 55.00 108 SER A N 1
ATOM 894 C CA . SER A 1 108 ? 9.865 -8.551 -15.350 1.00 55.00 108 SER A CA 1
ATOM 895 C C . SER A 1 108 ? 10.560 -8.511 -16.714 1.00 55.00 108 SER A C 1
ATOM 897 O O . SER A 1 108 ? 11.752 -8.230 -16.792 1.00 55.00 108 SER A O 1
ATOM 899 N N . ILE A 1 109 ? 9.814 -8.757 -17.795 1.00 59.69 109 ILE A N 1
ATOM 900 C CA . ILE A 1 109 ? 10.359 -8.799 -19.157 1.00 59.69 109 ILE A CA 1
ATOM 901 C C . ILE A 1 109 ? 10.812 -7.396 -19.594 1.00 59.69 109 ILE A C 1
ATOM 903 O O . ILE A 1 109 ? 11.870 -7.243 -20.198 1.00 59.69 109 ILE A O 1
ATOM 907 N N . TYR A 1 110 ? 10.062 -6.352 -19.230 1.00 57.81 110 TYR A N 1
ATOM 908 C CA . TYR A 1 110 ? 10.454 -4.973 -19.528 1.00 57.81 110 TYR A CA 1
ATOM 909 C C . TYR A 1 110 ? 11.622 -4.505 -18.658 1.00 57.81 110 TYR A C 1
ATOM 911 O O . TYR A 1 110 ? 12.528 -3.849 -19.169 1.00 57.81 110 TYR A O 1
ATOM 919 N N . GLU A 1 111 ? 11.649 -4.883 -17.375 1.00 59.94 111 GLU A N 1
ATOM 920 C CA . GLU A 1 111 ? 12.738 -4.512 -16.461 1.00 59.94 111 GLU A CA 1
ATOM 921 C C . GLU A 1 111 ? 14.106 -5.084 -16.866 1.00 59.94 111 GLU A C 1
ATOM 923 O O . GLU A 1 111 ? 15.119 -4.448 -16.565 1.00 59.94 111 GLU A O 1
ATOM 928 N N . GLU A 1 112 ? 14.136 -6.247 -17.528 1.00 54.03 112 GLU A N 1
ATOM 929 C CA . GLU A 1 112 ? 15.355 -6.888 -18.045 1.00 54.03 112 GLU A CA 1
ATOM 930 C C . GLU A 1 112 ? 15.834 -6.302 -19.382 1.00 54.03 112 GLU A C 1
ATOM 932 O O . GLU A 1 112 ? 17.038 -6.272 -19.638 1.00 54.03 112 GLU A O 1
ATOM 937 N N . THR A 1 113 ? 14.909 -5.839 -20.232 1.00 52.59 113 THR A N 1
ATOM 938 C CA . THR A 1 113 ? 15.231 -5.302 -21.570 1.00 52.59 113 THR A CA 1
ATOM 939 C C . THR A 1 113 ? 15.633 -3.829 -21.576 1.00 52.59 113 THR A C 1
ATOM 941 O O . THR A 1 113 ? 16.320 -3.392 -22.499 1.00 52.59 113 THR A O 1
ATOM 944 N N . GLU A 1 114 ? 15.236 -3.052 -20.566 1.00 54.72 114 GLU A N 1
ATOM 945 C CA . GLU A 1 114 ? 15.725 -1.684 -20.420 1.00 54.72 114 GLU A CA 1
ATOM 946 C C . GLU A 1 114 ? 17.171 -1.702 -19.907 1.00 54.72 114 GLU A C 1
ATOM 948 O O . GLU A 1 114 ? 17.453 -2.219 -18.821 1.00 54.72 114 GLU A O 1
ATOM 953 N N . GLU A 1 115 ? 18.096 -1.099 -20.669 1.00 50.03 115 GLU A N 1
ATOM 954 C CA . GLU A 1 115 ? 19.426 -0.753 -20.160 1.00 50.03 115 GLU A CA 1
ATOM 955 C C . GLU A 1 115 ? 19.264 -0.102 -18.783 1.00 50.03 115 GLU A C 1
ATOM 957 O O . GLU A 1 115 ? 18.345 0.696 -18.580 1.00 50.03 115 GLU A O 1
ATOM 962 N N . LYS A 1 116 ? 20.125 -0.472 -17.823 1.00 50.50 116 LYS A N 1
ATOM 963 C CA . LYS A 1 116 ? 20.153 0.088 -16.463 1.00 50.50 116 LYS A CA 1
ATOM 964 C C . LYS A 1 116 ? 20.441 1.590 -16.523 1.00 50.50 116 LYS A C 1
ATOM 966 O O . LYS A 1 116 ? 21.542 2.041 -16.223 1.00 50.50 116 LYS A O 1
ATOM 971 N N . ASN A 1 117 ? 19.439 2.359 -16.907 1.00 51.59 117 ASN A N 1
ATOM 972 C CA . ASN A 1 117 ? 19.450 3.798 -16.897 1.00 51.59 117 ASN A CA 1
ATOM 973 C C . ASN A 1 117 ? 19.598 4.225 -15.436 1.00 51.59 117 ASN A C 1
ATOM 975 O O . ASN A 1 117 ? 18.915 3.697 -14.549 1.00 51.59 117 ASN A O 1
ATOM 979 N N . ASP A 1 118 ? 20.515 5.158 -15.184 1.00 54.50 118 ASP A N 1
ATOM 980 C CA . ASP A 1 118 ? 20.886 5.661 -13.858 1.00 54.50 118 ASP A CA 1
ATOM 981 C C . ASP A 1 118 ? 19.778 6.549 -13.260 1.00 54.50 118 ASP A C 1
ATOM 983 O O . ASP A 1 118 ? 19.910 7.752 -13.044 1.00 54.50 118 ASP A O 1
ATOM 987 N N . TYR A 1 119 ? 18.595 5.971 -13.056 1.00 55.00 119 TYR A N 1
ATOM 988 C CA . TYR A 1 119 ? 17.437 6.681 -12.526 1.00 55.00 119 TYR A CA 1
ATOM 989 C C . TYR A 1 119 ? 17.438 6.779 -10.995 1.00 55.00 119 TYR A C 1
ATOM 991 O O . TYR A 1 119 ? 16.566 7.453 -10.434 1.00 55.00 119 TYR A O 1
ATOM 999 N N . GLY A 1 120 ? 18.414 6.156 -10.327 1.00 66.19 120 GLY A N 1
ATOM 1000 C CA . GLY A 1 120 ? 18.547 6.154 -8.874 1.00 66.19 120 GLY A CA 1
ATOM 1001 C C . GLY A 1 120 ? 17.286 5.654 -8.159 1.00 66.19 120 GLY A C 1
ATOM 1002 O O . GLY A 1 120 ? 16.557 4.793 -8.655 1.00 66.19 120 GLY A O 1
ATOM 1003 N N . THR A 1 121 ? 17.001 6.212 -6.982 1.00 66.44 121 THR A N 1
ATOM 1004 C CA . THR A 1 121 ? 15.853 5.822 -6.141 1.00 66.44 121 THR A CA 1
ATOM 1005 C C . THR A 1 121 ? 14.494 6.214 -6.722 1.00 66.44 121 THR A C 1
ATOM 1007 O O . THR A 1 121 ? 13.484 5.696 -6.267 1.00 66.44 121 THR A O 1
ATOM 1010 N N . GLU A 1 122 ? 14.452 7.076 -7.742 1.00 73.25 122 GLU A N 1
ATOM 1011 C CA . GLU A 1 122 ? 13.222 7.609 -8.351 1.00 73.25 122 GLU A CA 1
ATOM 1012 C C . GLU A 1 122 ? 12.858 6.909 -9.674 1.00 73.25 122 GLU A C 1
ATOM 1014 O O . GLU A 1 122 ? 12.041 7.414 -10.447 1.00 73.25 122 GLU A O 1
ATOM 1019 N N . ARG A 1 123 ? 13.449 5.737 -9.959 1.00 78.31 123 ARG A N 1
ATOM 1020 C CA . ARG A 1 123 ? 13.178 4.939 -11.172 1.00 78.31 123 ARG A CA 1
ATOM 1021 C C . ARG A 1 123 ? 11.681 4.727 -11.415 1.00 78.31 123 ARG A C 1
ATOM 1023 O O . ARG A 1 123 ? 11.207 4.926 -12.530 1.00 78.31 123 ARG A O 1
ATOM 1030 N N . TYR A 1 124 ? 10.924 4.426 -10.361 1.00 78.00 124 TYR A N 1
ATOM 1031 C CA . TYR A 1 124 ? 9.479 4.179 -10.428 1.00 78.00 124 TYR A CA 1
ATOM 1032 C C . TYR A 1 124 ? 8.655 5.376 -10.944 1.00 78.00 124 TYR A C 1
ATOM 1034 O O . TYR A 1 124 ? 7.516 5.182 -11.366 1.00 78.00 124 TYR A O 1
ATOM 1042 N N . LYS A 1 125 ? 9.201 6.603 -10.928 1.00 82.81 125 LYS A N 1
ATOM 1043 C CA . LYS A 1 125 ? 8.546 7.800 -11.487 1.00 82.81 125 LYS A CA 1
ATOM 1044 C C . LYS A 1 125 ? 8.778 7.981 -12.981 1.00 82.81 125 LYS A C 1
ATOM 1046 O O . LYS A 1 125 ? 8.020 8.699 -13.625 1.00 82.81 125 LYS A O 1
ATOM 1051 N N . LYS A 1 126 ? 9.842 7.385 -13.515 1.00 81.25 126 LYS A N 1
ATOM 1052 C CA . LYS A 1 126 ? 10.371 7.708 -14.846 1.00 81.25 126 LYS A CA 1
ATOM 1053 C C . LYS A 1 126 ? 10.030 6.667 -15.904 1.00 81.25 126 LYS A C 1
ATOM 1055 O O . LYS A 1 126 ? 10.076 6.999 -17.081 1.00 81.25 126 LYS A O 1
ATOM 1060 N N . ILE A 1 127 ? 9.675 5.449 -15.494 1.00 81.62 127 ILE A N 1
ATOM 1061 C CA . ILE A 1 127 ? 9.358 4.358 -16.419 1.00 81.62 127 ILE A CA 1
ATOM 1062 C C . ILE A 1 127 ? 7.887 4.448 -16.859 1.00 81.62 127 ILE A C 1
ATOM 1064 O O . ILE A 1 127 ? 6.981 4.331 -16.014 1.00 81.62 127 ILE A O 1
ATOM 1068 N N . PRO A 1 128 ? 7.627 4.687 -18.159 1.00 83.62 128 PRO A N 1
ATOM 1069 C CA . PRO A 1 128 ? 6.287 4.632 -18.724 1.00 83.62 128 PRO A CA 1
ATOM 1070 C C . PRO A 1 128 ? 5.829 3.179 -18.912 1.00 83.62 128 PRO A C 1
ATOM 1072 O O . PRO A 1 128 ? 6.608 2.237 -18.802 1.00 83.62 128 PRO A O 1
ATOM 1075 N N . LEU A 1 129 ? 4.546 2.991 -19.217 1.00 83.88 129 LEU A N 1
ATOM 1076 C CA . LEU A 1 129 ? 4.034 1.674 -19.590 1.00 83.88 129 LEU A CA 1
ATOM 1077 C C . LEU A 1 129 ? 4.613 1.255 -20.952 1.00 83.88 129 LEU A C 1
ATOM 1079 O O . LEU A 1 129 ? 4.476 1.990 -21.932 1.00 83.88 129 LEU A O 1
ATOM 1083 N N . GLY A 1 130 ? 5.234 0.077 -21.003 1.00 79.19 130 GLY A N 1
ATOM 1084 C CA . GLY A 1 130 ? 5.761 -0.511 -22.232 1.00 79.19 130 GLY A CA 1
ATOM 1085 C C . GLY A 1 130 ? 4.658 -0.936 -23.205 1.00 79.19 130 GLY A C 1
ATOM 1086 O O . GLY A 1 130 ? 3.549 -1.302 -22.809 1.00 79.19 130 GLY A O 1
ATOM 1087 N N . ASN A 1 131 ? 4.961 -0.889 -24.501 1.00 83.62 131 ASN A N 1
ATOM 1088 C CA . ASN A 1 131 ? 4.043 -1.359 -25.532 1.00 83.62 131 ASN A CA 1
ATOM 1089 C C . ASN A 1 131 ? 4.045 -2.893 -25.590 1.00 83.62 131 ASN A C 1
ATOM 1091 O O . ASN A 1 131 ? 5.012 -3.468 -26.069 1.00 83.62 131 ASN A O 1
ATOM 1095 N N . VAL A 1 132 ? 2.930 -3.540 -25.234 1.00 83.25 132 VAL A N 1
ATOM 1096 C CA . VAL A 1 132 ? 2.781 -5.011 -25.263 1.00 83.25 132 VAL A CA 1
ATOM 1097 C C . VAL A 1 132 ? 3.178 -5.663 -26.593 1.00 83.25 132 VAL A C 1
ATOM 1099 O O . VAL A 1 132 ? 3.686 -6.782 -26.598 1.00 83.25 132 VAL A O 1
ATOM 1102 N N . PHE A 1 133 ? 3.015 -4.966 -27.719 1.00 84.56 133 PHE A N 1
ATOM 1103 C CA . PHE A 1 133 ? 3.385 -5.498 -29.029 1.00 84.56 133 PHE A CA 1
ATOM 1104 C C . PHE A 1 133 ? 4.899 -5.601 -29.240 1.00 84.56 133 PHE A C 1
ATOM 1106 O O . PHE A 1 133 ? 5.321 -6.374 -30.094 1.00 84.56 133 PHE A O 1
ATOM 1113 N N . SER A 1 134 ? 5.730 -4.893 -28.462 1.00 80.88 134 SER A N 1
ATOM 1114 C CA . SER A 1 134 ? 7.191 -5.029 -28.556 1.00 80.88 134 SER A CA 1
ATOM 1115 C C . SER A 1 134 ? 7.695 -6.392 -28.078 1.00 80.88 134 SER A C 1
ATOM 1117 O O . SER A 1 134 ? 8.831 -6.750 -28.366 1.00 80.88 134 SER A O 1
ATOM 1119 N N . LEU A 1 135 ? 6.868 -7.149 -27.352 1.00 77.38 135 LEU A N 1
ATOM 1120 C CA . LEU A 1 135 ? 7.198 -8.488 -26.862 1.00 77.38 135 LEU A CA 1
ATOM 1121 C C . LEU A 1 135 ? 6.924 -9.593 -27.890 1.00 77.38 135 LEU A C 1
ATOM 1123 O O . LEU A 1 135 ? 7.282 -10.746 -27.663 1.00 77.38 135 LEU A O 1
ATOM 1127 N N . ILE A 1 136 ? 6.276 -9.261 -29.007 1.00 83.25 136 ILE A N 1
ATOM 1128 C CA . ILE A 1 136 ? 5.920 -10.220 -30.051 1.00 83.25 136 ILE A CA 1
ATOM 1129 C C . ILE A 1 136 ? 6.971 -10.131 -31.159 1.00 83.25 136 ILE A C 1
ATOM 1131 O O . ILE A 1 136 ? 7.065 -9.116 -31.847 1.00 83.25 136 ILE A O 1
ATOM 1135 N N . GLN A 1 137 ? 7.753 -11.195 -31.359 1.00 74.38 137 GLN A N 1
ATOM 1136 C CA . GLN A 1 137 ? 8.622 -11.300 -32.532 1.00 74.38 137 GLN A CA 1
ATOM 1137 C C . GLN A 1 137 ? 7.811 -11.811 -33.732 1.00 74.38 137 GLN A C 1
ATOM 1139 O O . GLN A 1 137 ? 7.149 -12.844 -33.615 1.00 74.38 137 GLN A O 1
ATOM 1144 N N . PRO A 1 138 ? 7.845 -11.132 -34.890 1.00 73.62 138 PRO A N 1
ATOM 1145 C CA . PRO A 1 138 ? 7.254 -11.676 -36.103 1.00 73.62 138 PRO A CA 1
ATOM 1146 C C . PRO A 1 138 ? 8.072 -12.883 -36.587 1.00 73.62 138 PRO A C 1
ATOM 1148 O O . PRO A 1 138 ? 9.303 -12.825 -36.632 1.00 73.62 138 PRO A O 1
ATOM 1151 N N . GLU A 1 139 ? 7.379 -13.950 -37.001 1.00 67.12 139 GLU A N 1
ATOM 1152 C CA . GLU A 1 139 ? 7.945 -15.260 -37.389 1.00 67.12 139 GLU A CA 1
ATOM 1153 C C . GLU A 1 139 ? 9.001 -15.214 -38.520 1.00 67.12 139 GLU A C 1
ATOM 1155 O O . GLU A 1 139 ? 9.697 -16.197 -38.744 1.00 67.12 139 GLU A O 1
ATOM 1160 N N . ASN A 1 140 ? 9.195 -14.075 -39.197 1.00 58.09 140 ASN A N 1
ATOM 1161 C CA . ASN A 1 140 ? 10.053 -13.938 -40.384 1.00 58.09 140 ASN A CA 1
ATOM 1162 C C . ASN A 1 140 ? 11.375 -13.173 -40.160 1.00 58.09 140 ASN A C 1
ATOM 1164 O O . ASN A 1 140 ? 11.909 -12.586 -41.097 1.00 58.09 140 ASN A O 1
ATOM 1168 N N . SER A 1 141 ? 11.925 -13.164 -38.944 1.00 56.16 141 SER A N 1
ATOM 1169 C CA . SER A 1 141 ? 13.180 -12.439 -38.639 1.00 56.16 141 SER A CA 1
ATOM 1170 C C . SER A 1 141 ? 14.463 -13.274 -38.816 1.00 56.16 141 SER A C 1
ATOM 1172 O O . SER A 1 141 ? 15.525 -12.868 -38.353 1.00 56.16 141 SER A O 1
ATOM 1174 N N . ALA A 1 142 ? 14.383 -14.432 -39.480 1.00 50.06 142 ALA A N 1
ATOM 1175 C CA . ALA A 1 142 ? 15.542 -15.221 -39.895 1.00 50.06 142 ALA A CA 1
ATOM 1176 C C . ALA A 1 142 ? 15.773 -15.050 -41.407 1.00 50.06 142 ALA A C 1
ATOM 1178 O O . ALA A 1 142 ? 15.153 -15.743 -42.214 1.00 50.06 142 ALA A O 1
ATOM 1179 N N . VAL A 1 143 ? 16.656 -14.116 -41.772 1.00 45.25 143 VAL A N 1
ATOM 1180 C CA . VAL A 1 143 ? 17.331 -14.056 -43.081 1.00 45.25 143 VAL A CA 1
ATOM 1181 C C . VAL A 1 143 ? 18.823 -13.935 -42.828 1.00 45.25 143 VAL A C 1
ATOM 1183 O O . VAL A 1 143 ? 19.195 -13.060 -42.015 1.00 45.25 143 VAL A O 1
#